Protein AF-A0A845XZY3-F1 (afdb_monomer_lite)

Foldseek 3Di:
DVVLVVVVVVDPLDEAADCDDPVPCPPDVNVVVVVSHHYAHNDPVRVVVSVVVSD

pLDDT: mean 93.68, std 3.9, range [73.75, 97.06]

Secondary structure (DSSP, 8-state):
-HHHHHHHHH-S---EEESS-GGGTTTSHHHHHHHHS-EEESSHHHHHHHHHHT-

Radius of gyration: 11.34 Å; chains: 1; bounding box: 19×27×27 Å

Sequence (55 aa):
AEVLWHIKQHTKLIAWLNPVPSERWQGSTAQFIAHLVPMYPLDPHGLNQAIAQIR

Structure (mmCIF, N/CA/C/O backbone):
data_AF-A0A845XZY3-F1
#
_entry.id   AF-A0A845XZY3-F1
#
loop_
_atom_site.group_PDB
_atom_site.id
_atom_site.type_symbol
_atom_site.label_atom_id
_atom_site.label_alt_id
_atom_site.label_comp_id
_atom_site.label_asym_id
_atom_site.label_entity_id
_atom_site.label_seq_id
_atom_site.pdbx_PDB_ins_code
_atom_site.Cartn_x
_atom_site.Cartn_y
_atom_site.Cartn_z
_atom_site.occupancy
_atom_site.B_iso_or_equiv
_atom_site.auth_seq_id
_atom_site.auth_comp_id
_atom_site.auth_asym_id
_atom_site.auth_atom_id
_atom_site.pdbx_PDB_model_num
ATOM 1 N N . ALA A 1 1 ? -2.372 -12.166 -2.409 1.00 80.38 1 ALA A N 1
ATOM 2 C CA . ALA A 1 1 ? -3.769 -11.759 -2.133 1.00 80.38 1 ALA A CA 1
ATOM 3 C C . ALA A 1 1 ? -4.288 -12.342 -0.818 1.00 80.38 1 ALA A C 1
ATOM 5 O O . ALA A 1 1 ? -4.939 -11.615 -0.085 1.00 80.38 1 ALA A O 1
ATOM 6 N N . GLU A 1 2 ? -3.965 -13.598 -0.489 1.00 93.62 2 GLU A N 1
ATOM 7 C CA . GLU A 1 2 ? -4.395 -14.281 0.746 1.00 93.62 2 GLU A CA 1
ATOM 8 C C . GLU A 1 2 ? -4.171 -13.471 2.035 1.00 93.62 2 GLU A C 1
ATOM 10 O O . GLU A 1 2 ? -5.102 -13.284 2.807 1.00 93.62 2 GLU A O 1
ATOM 15 N N . VAL A 1 3 ? -2.982 -12.889 2.23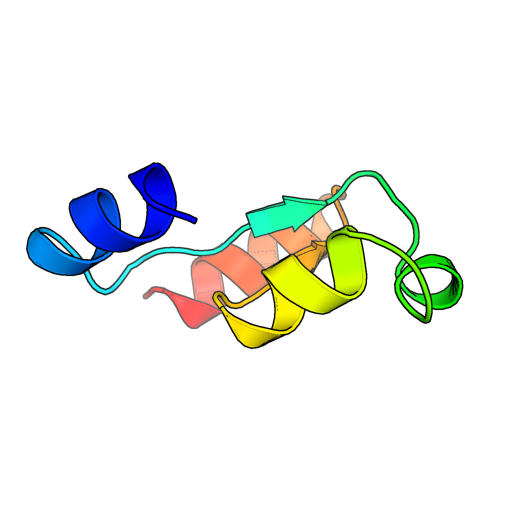0 1.00 94.25 3 VAL A N 1
ATOM 16 C CA . VAL A 1 3 ? -2.698 -12.044 3.407 1.00 94.25 3 VAL A CA 1
ATOM 17 C C . VAL A 1 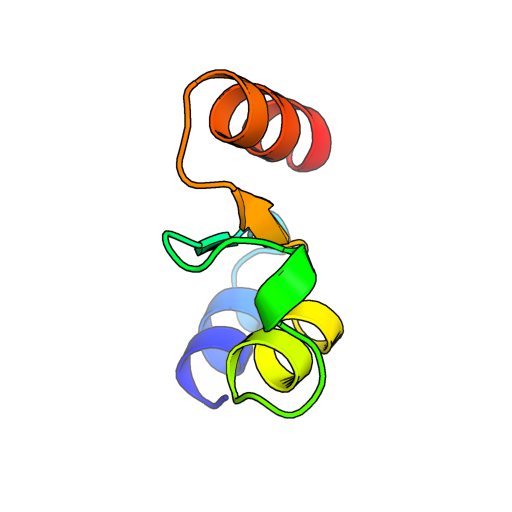3 ? -3.663 -10.857 3.509 1.00 94.25 3 VAL A C 1
ATOM 19 O O . VAL A 1 3 ? -4.228 -10.609 4.570 1.00 94.25 3 VAL A O 1
ATOM 22 N N . LEU A 1 4 ? -3.905 -10.148 2.400 1.00 94.12 4 LEU A N 1
ATOM 23 C CA . LEU A 1 4 ? -4.863 -9.037 2.371 1.00 94.12 4 LEU A CA 1
ATOM 24 C C . LEU A 1 4 ? -6.290 -9.520 2.643 1.00 94.12 4 LEU A C 1
ATOM 26 O O . LEU A 1 4 ? -7.063 -8.803 3.271 1.00 94.12 4 LEU A O 1
ATOM 30 N N . TRP A 1 5 ? -6.639 -10.725 2.187 1.00 94.69 5 TRP A N 1
ATOM 31 C CA . TRP A 1 5 ? -7.938 -11.327 2.466 1.00 94.69 5 TRP A CA 1
ATOM 32 C C . TRP A 1 5 ? -8.115 -11.619 3.959 1.00 94.69 5 TRP A C 1
ATOM 34 O O . TRP A 1 5 ? -9.128 -11.202 4.520 1.00 94.69 5 TRP A O 1
ATOM 44 N N . HIS A 1 6 ? -7.119 -12.235 4.607 1.00 96.75 6 HIS A N 1
ATOM 45 C CA . HIS A 1 6 ? -7.130 -12.490 6.049 1.00 96.75 6 HIS A CA 1
ATOM 46 C C . HIS A 1 6 ? -7.216 -11.194 6.860 1.00 96.75 6 HIS A C 1
ATOM 48 O O . HIS A 1 6 ? -8.083 -11.080 7.723 1.00 96.75 6 HIS A O 1
ATOM 54 N N . ILE A 1 7 ? -6.398 -10.178 6.556 1.00 95.56 7 ILE A N 1
ATOM 55 C CA . ILE A 1 7 ? -6.444 -8.898 7.288 1.00 95.56 7 ILE A CA 1
ATOM 56 C C . ILE A 1 7 ? -7.833 -8.256 7.172 1.00 95.56 7 ILE A C 1
ATOM 58 O O . ILE A 1 7 ? -8.390 -7.803 8.173 1.00 95.56 7 ILE A O 1
ATOM 62 N N . LYS A 1 8 ? -8.435 -8.293 5.976 1.00 93.75 8 LYS A N 1
ATOM 63 C CA . LYS A 1 8 ? -9.784 -7.764 5.736 1.00 93.75 8 LYS A CA 1
ATOM 64 C C . LYS A 1 8 ? -10.895 -8.482 6.505 1.00 93.75 8 LYS A C 1
ATOM 66 O O . LYS A 1 8 ? -11.954 -7.884 6.681 1.00 93.75 8 LYS A O 1
ATOM 71 N N . GLN A 1 9 ? -10.676 -9.715 6.973 1.00 96.50 9 GLN A N 1
ATOM 72 C CA . GLN A 1 9 ? -11.636 -10.396 7.855 1.00 96.50 9 GLN A CA 1
ATOM 73 C C . GLN A 1 9 ? -11.651 -9.797 9.266 1.00 96.50 9 GLN A C 1
ATOM 75 O O . GLN A 1 9 ? -12.660 -9.891 9.960 1.00 96.50 9 GLN A O 1
ATOM 80 N N . HIS A 1 10 ? -10.553 -9.166 9.689 1.00 96.69 10 HIS A N 1
ATOM 81 C CA . HIS A 1 10 ? -10.398 -8.633 11.043 1.00 96.69 10 HIS A CA 1
ATOM 82 C C . HIS A 1 10 ? -10.507 -7.110 11.110 1.00 96.69 10 HIS A C 1
ATOM 84 O O . HIS A 1 10 ? -10.857 -6.568 12.156 1.00 96.69 10 HIS A O 1
ATOM 90 N N . THR A 1 11 ? -10.225 -6.401 10.015 1.00 94.31 11 THR A N 1
ATOM 91 C CA . THR A 1 11 ? -10.352 -4.943 9.965 1.00 94.31 11 THR A CA 1
ATOM 92 C C . THR A 1 11 ? -10.554 -4.424 8.544 1.00 94.31 11 THR A C 1
ATOM 94 O O . THR A 1 11 ? -9.986 -4.937 7.582 1.00 94.31 11 THR A O 1
ATOM 97 N N . LYS A 1 12 ? -11.339 -3.350 8.411 1.00 89.56 12 LYS A N 1
ATOM 98 C CA . LYS A 1 12 ? -11.435 -2.563 7.169 1.00 89.56 12 LYS A CA 1
ATOM 99 C C . LYS A 1 12 ? -10.399 -1.434 7.113 1.00 89.56 12 LYS A C 1
ATOM 101 O O . LYS A 1 12 ? -10.245 -0.812 6.067 1.00 89.56 12 LYS A O 1
ATOM 106 N N . LEU A 1 13 ? -9.696 -1.180 8.220 1.00 94.31 13 LEU A N 1
ATOM 107 C CA . LEU A 1 13 ? -8.723 -0.099 8.373 1.00 94.31 13 LEU A CA 1
ATOM 108 C C . LEU A 1 13 ? -7.363 -0.547 7.834 1.00 94.31 13 LEU A C 1
ATOM 110 O O . LEU A 1 13 ? -6.442 -0.861 8.585 1.00 94.31 13 LEU A O 1
ATOM 114 N N . ILE A 1 14 ? -7.268 -0.648 6.512 1.00 94.62 14 ILE A N 1
ATOM 115 C CA . ILE A 1 14 ? -6.050 -1.058 5.819 1.00 94.62 14 ILE A CA 1
ATOM 116 C C . ILE A 1 14 ? -5.776 -0.120 4.649 1.00 94.62 14 ILE A C 1
ATOM 118 O O . ILE A 1 14 ? -6.648 0.149 3.825 1.00 94.62 14 ILE A O 1
ATOM 122 N N . ALA A 1 15 ? -4.533 0.337 4.568 1.00 95.62 15 ALA A N 1
ATOM 123 C CA . ALA A 1 15 ? -3.981 1.051 3.431 1.00 95.62 15 ALA A CA 1
ATOM 124 C C . ALA A 1 15 ? -2.555 0.547 3.179 1.00 95.62 15 ALA A C 1
ATOM 126 O O . ALA A 1 15 ? -1.896 0.036 4.088 1.00 95.62 15 ALA A O 1
ATOM 127 N N . TRP A 1 16 ? -2.085 0.673 1.943 1.00 95.56 16 TRP A N 1
ATOM 128 C CA . TRP A 1 16 ? -0.763 0.225 1.519 1.00 95.56 16 TRP A CA 1
ATOM 129 C C . TRP A 1 16 ? 0.094 1.422 1.103 1.00 95.56 16 TRP A C 1
ATOM 131 O O . TRP A 1 16 ? -0.300 2.187 0.227 1.00 95.56 16 TRP A O 1
ATOM 141 N N . LEU A 1 17 ? 1.288 1.570 1.682 1.00 96.25 17 LEU A N 1
ATOM 142 C CA . LEU A 1 17 ? 2.281 2.536 1.204 1.00 96.25 17 LEU A CA 1
ATOM 143 C C . LEU A 1 17 ? 3.238 1.849 0.236 1.00 96.25 17 LEU A C 1
ATOM 145 O O . LEU A 1 17 ? 3.870 0.849 0.577 1.00 96.25 17 LEU A O 1
ATOM 149 N N . ASN A 1 18 ? 3.311 2.357 -0.989 1.00 96.25 18 ASN A N 1
ATOM 150 C CA . ASN A 1 18 ? 4.045 1.726 -2.073 1.00 96.25 18 ASN A CA 1
ATOM 151 C C . ASN A 1 18 ? 5.283 2.557 -2.460 1.00 96.25 18 ASN A C 1
ATOM 153 O O . ASN A 1 18 ? 5.126 3.709 -2.864 1.00 96.25 18 ASN A O 1
ATOM 157 N N . PRO A 1 19 ? 6.506 1.996 -2.382 1.00 94.44 19 PRO A N 1
ATOM 158 C CA . PRO A 1 19 ? 7.724 2.677 -2.830 1.00 94.44 19 PRO A CA 1
ATOM 159 C C . PRO A 1 19 ? 7.829 2.810 -4.354 1.00 94.44 19 PRO A C 1
ATOM 161 O O . PRO A 1 19 ? 8.653 3.577 -4.847 1.00 94.44 19 PRO A O 1
ATOM 164 N N . VAL A 1 20 ? 7.037 2.053 -5.119 1.00 93.06 20 VAL A N 1
ATOM 165 C CA . VAL A 1 20 ? 6.975 2.212 -6.573 1.00 93.06 20 VAL A CA 1
ATOM 166 C C . VAL A 1 20 ? 6.194 3.497 -6.885 1.00 93.06 20 VAL A C 1
ATOM 168 O O . VAL A 1 20 ? 5.069 3.620 -6.402 1.00 93.06 20 VAL A O 1
ATOM 171 N N . PRO A 1 21 ? 6.728 4.425 -7.703 1.00 91.62 21 PRO A N 1
ATOM 172 C CA . PRO A 1 21 ? 5.998 5.615 -8.147 1.00 91.62 21 PRO A CA 1
ATOM 173 C C . PRO A 1 21 ? 4.681 5.257 -8.845 1.00 91.62 21 PRO A C 1
ATOM 175 O O . PRO A 1 21 ? 4.618 4.252 -9.563 1.00 91.62 21 PRO A O 1
ATOM 178 N N . SER A 1 22 ? 3.633 6.054 -8.638 1.00 90.06 22 SER A N 1
ATOM 179 C CA . SER A 1 22 ? 2.276 5.752 -9.119 1.00 90.06 22 SER A CA 1
ATOM 180 C C . SER A 1 22 ? 2.173 5.678 -10.639 1.00 90.06 22 SER A C 1
ATOM 182 O O . SER A 1 22 ? 1.427 4.850 -11.168 1.00 90.06 22 SER A O 1
ATOM 184 N N . GLU A 1 23 ? 3.006 6.435 -11.348 1.00 93.81 23 GLU A N 1
ATOM 185 C CA . GLU A 1 23 ? 3.121 6.427 -12.809 1.00 93.81 23 GLU A CA 1
ATOM 186 C C . GLU A 1 23 ? 3.572 5.061 -13.342 1.00 93.81 23 GLU A C 1
ATOM 188 O O . GLU A 1 23 ? 3.307 4.710 -14.489 1.00 93.81 23 GLU A O 1
ATOM 193 N N . ARG A 1 24 ? 4.245 4.265 -12.502 1.00 94.44 24 ARG A N 1
ATOM 194 C CA . ARG A 1 24 ? 4.754 2.929 -12.841 1.00 94.44 24 ARG A CA 1
ATOM 195 C C . ARG A 1 24 ? 3.838 1.799 -12.388 1.00 94.44 24 ARG A C 1
ATOM 197 O O . ARG A 1 24 ? 4.188 0.633 -12.568 1.00 94.44 24 ARG A O 1
ATOM 204 N N . TRP A 1 25 ? 2.699 2.097 -11.764 1.00 93.69 25 TRP A N 1
ATOM 205 C CA . TRP A 1 25 ? 1.809 1.039 -11.288 1.00 93.69 25 TRP A CA 1
ATOM 206 C C . TRP A 1 25 ? 1.167 0.294 -12.448 1.00 93.69 25 TRP A C 1
ATOM 208 O O . TRP A 1 25 ? 1.095 -0.934 -12.396 1.00 93.69 25 TRP A O 1
ATOM 218 N N . GLN A 1 26 ? 0.750 1.013 -13.493 1.00 94.12 26 GLN A N 1
ATOM 219 C CA . GLN A 1 26 ? 0.104 0.435 -14.666 1.00 94.12 26 GLN A CA 1
ATOM 220 C C . GLN A 1 26 ? 0.966 -0.672 -15.295 1.00 94.12 26 GLN A C 1
ATOM 222 O O . GLN A 1 26 ? 2.150 -0.486 -15.562 1.00 94.12 26 GLN A O 1
ATOM 227 N N 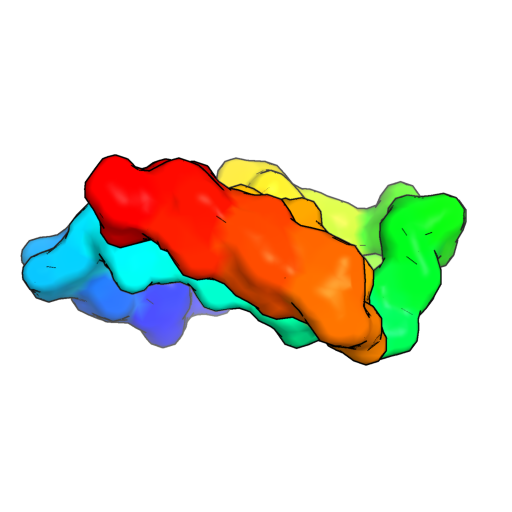. GLY A 1 27 ? 0.366 -1.841 -15.515 1.00 94.06 27 GLY A N 1
ATOM 228 C CA . GLY A 1 27 ? 1.038 -3.016 -16.073 1.00 94.06 27 GLY A CA 1
ATOM 229 C C . GLY A 1 27 ? 1.915 -3.790 -15.084 1.00 94.06 27 GLY A C 1
ATOM 230 O O . GLY A 1 27 ? 2.559 -4.755 -15.485 1.00 94.06 27 GLY A O 1
ATOM 231 N N . SER A 1 28 ? 1.946 -3.411 -13.802 1.00 94.00 28 SER A N 1
ATOM 232 C CA . SER A 1 28 ? 2.727 -4.096 -12.764 1.00 94.00 28 SER A CA 1
ATOM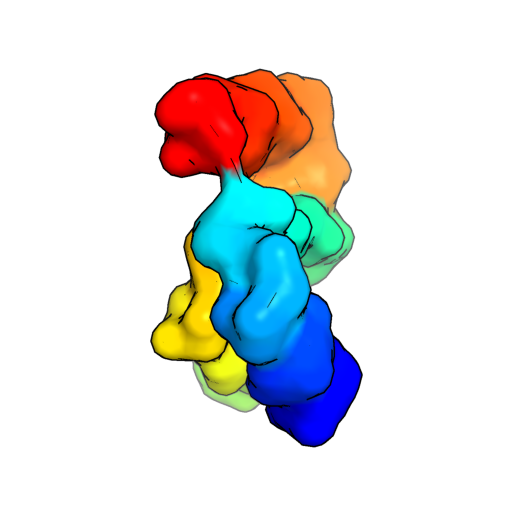 233 C C . SER A 1 28 ? 1.844 -4.756 -11.700 1.00 94.00 28 SER A C 1
ATOM 235 O O . SER A 1 28 ? 0.636 -4.530 -11.612 1.00 94.00 28 SER A O 1
ATOM 237 N N . THR A 1 29 ? 2.460 -5.539 -10.814 1.00 92.38 29 THR A N 1
ATOM 238 C CA . THR A 1 29 ? 1.773 -6.109 -9.644 1.00 92.38 29 THR A CA 1
ATOM 239 C C . THR A 1 29 ? 1.250 -5.038 -8.682 1.00 92.38 29 THR A C 1
ATOM 241 O O . THR A 1 29 ? 0.275 -5.289 -7.974 1.00 92.38 29 THR A O 1
ATOM 244 N N . ALA A 1 30 ? 1.826 -3.829 -8.689 1.00 94.44 30 ALA A N 1
ATOM 245 C CA . ALA A 1 30 ? 1.306 -2.705 -7.917 1.00 94.44 30 ALA A CA 1
ATOM 246 C C . ALA A 1 30 ? -0.104 -2.311 -8.376 1.00 94.44 30 ALA A C 1
ATOM 248 O O . ALA A 1 30 ? -0.964 -2.083 -7.530 1.00 94.44 30 ALA A O 1
ATOM 249 N N . GLN A 1 31 ? -0.384 -2.318 -9.687 1.00 94.75 31 GLN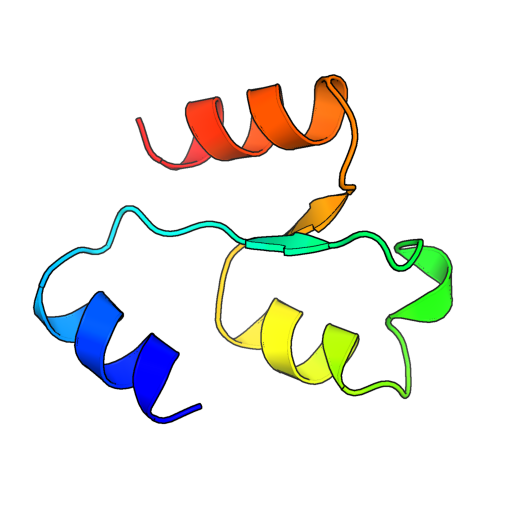 A N 1
ATOM 250 C CA . GLN A 1 31 ? -1.743 -2.086 -10.185 1.00 94.75 31 GLN A CA 1
ATOM 251 C C . GLN A 1 31 ? -2.714 -3.125 -9.624 1.00 94.75 31 GLN A C 1
ATOM 253 O O . GLN A 1 31 ? -3.806 -2.764 -9.200 1.00 94.75 31 GLN A O 1
ATOM 258 N N . PHE A 1 32 ? -2.333 -4.403 -9.567 1.00 94.38 32 PHE A N 1
ATOM 259 C CA . PHE A 1 32 ? -3.190 -5.431 -8.973 1.00 94.38 32 PHE A CA 1
ATOM 260 C C . PHE A 1 32 ? -3.489 -5.150 -7.490 1.00 94.38 32 PHE A C 1
ATOM 262 O O . PHE A 1 32 ? -4.647 -5.206 -7.083 1.00 94.38 32 PHE A O 1
ATOM 269 N N . ILE A 1 33 ? -2.481 -4.785 -6.691 1.00 94.00 33 ILE A N 1
ATOM 270 C CA . ILE A 1 33 ? -2.671 -4.446 -5.268 1.00 94.00 33 ILE A CA 1
ATOM 271 C C . ILE A 1 33 ? -3.552 -3.197 -5.102 1.00 94.00 33 ILE A C 1
ATOM 273 O O . ILE A 1 33 ? -4.425 -3.201 -4.234 1.00 94.00 33 ILE A O 1
ATOM 277 N N . ALA A 1 34 ? -3.390 -2.182 -5.958 1.00 93.31 34 ALA A N 1
ATOM 278 C CA . ALA A 1 34 ? -4.176 -0.943 -5.929 1.00 93.31 34 ALA A CA 1
ATOM 279 C C . ALA A 1 34 ? -5.691 -1.176 -6.082 1.00 93.31 34 ALA A C 1
ATOM 281 O O . ALA A 1 34 ? -6.491 -0.422 -5.538 1.00 93.31 34 ALA A O 1
ATOM 282 N N . HIS A 1 35 ? -6.096 -2.232 -6.799 1.00 93.00 35 HIS A N 1
ATOM 283 C CA . HIS A 1 35 ? -7.508 -2.623 -6.911 1.00 93.00 35 HIS A CA 1
ATOM 284 C C . HIS A 1 35 ? -8.025 -3.358 -5.668 1.00 93.00 35 HIS A C 1
ATOM 286 O O . HIS A 1 35 ? -9.234 -3.464 -5.466 1.00 93.00 35 HIS A O 1
ATOM 292 N N . LEU A 1 36 ? -7.128 -3.904 -4.844 1.00 93.94 36 LEU A N 1
ATOM 293 C CA . LEU A 1 36 ? -7.499 -4.641 -3.643 1.00 93.94 36 LEU A CA 1
ATOM 294 C C . LEU A 1 36 ? -7.572 -3.733 -2.421 1.00 93.94 36 LEU A C 1
ATOM 296 O O . LEU A 1 36 ? -8.458 -3.932 -1.596 1.00 93.94 36 LEU A O 1
ATOM 300 N N . VAL A 1 37 ? -6.662 -2.780 -2.251 1.00 94.31 37 VAL A N 1
ATOM 301 C CA . VAL A 1 37 ? -6.607 -1.914 -1.063 1.00 94.31 37 VAL A CA 1
ATOM 302 C C . VAL A 1 37 ? -6.247 -0.480 -1.448 1.00 94.31 37 VAL A C 1
ATOM 304 O O . VAL A 1 37 ? -5.505 -0.304 -2.415 1.00 94.31 37 VAL A O 1
ATOM 307 N N . PRO A 1 38 ? -6.719 0.537 -0.694 1.00 94.69 38 PRO A N 1
ATOM 308 C CA . PRO A 1 38 ? -6.251 1.908 -0.866 1.00 94.69 38 PRO A CA 1
ATOM 309 C C . PRO A 1 38 ? -4.727 1.942 -0.817 1.00 94.69 38 PRO A C 1
ATOM 311 O O . PRO A 1 38 ? -4.120 1.400 0.111 1.00 94.69 38 PRO A O 1
ATOM 314 N N . MET A 1 39 ? -4.114 2.544 -1.830 1.00 95.31 39 MET A N 1
ATOM 315 C CA . MET A 1 39 ? -2.668 2.555 -1.985 1.00 95.31 39 MET A CA 1
ATOM 316 C C . MET A 1 39 ? -2.176 3.977 -2.216 1.00 95.31 39 MET A C 1
ATOM 318 O O . MET A 1 39 ? -2.752 4.713 -3.014 1.00 95.31 39 MET A O 1
ATOM 322 N N . TYR A 1 40 ? -1.103 4.339 -1.524 1.00 95.56 40 TYR A N 1
ATOM 323 C CA . TYR A 1 40 ? -0.518 5.677 -1.534 1.00 95.56 40 TYR A CA 1
ATOM 324 C C . TYR A 1 40 ? 1.002 5.584 -1.729 1.00 95.56 40 TYR A C 1
ATOM 326 O O . TYR A 1 40 ? 1.587 4.537 -1.434 1.00 95.56 40 TYR A O 1
ATOM 334 N N . PRO A 1 41 ? 1.665 6.639 -2.224 1.00 95.38 41 PRO A N 1
ATOM 335 C CA . PRO A 1 41 ? 3.124 6.683 -2.299 1.00 95.38 41 PRO A CA 1
ATOM 336 C C . PRO A 1 41 ? 3.786 6.511 -0.924 1.00 95.38 41 PRO A C 1
ATOM 338 O O . PRO A 1 41 ? 3.249 6.947 0.095 1.00 95.38 41 PRO A O 1
ATOM 341 N N . LEU A 1 42 ? 4.967 5.888 -0.885 1.00 96.06 42 LEU A N 1
ATOM 342 C CA . LEU A 1 42 ? 5.785 5.800 0.329 1.00 96.06 42 LEU A CA 1
ATOM 343 C C . LEU A 1 42 ? 6.540 7.117 0.568 1.00 96.06 42 LEU A C 1
ATOM 345 O O . LEU A 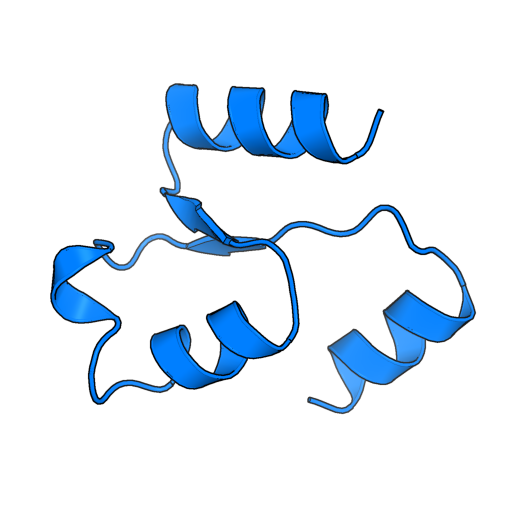1 42 ? 7.748 7.212 0.360 1.00 96.06 42 LEU A O 1
ATOM 349 N N . ASP A 1 43 ? 5.806 8.130 1.012 1.00 95.88 43 ASP A N 1
ATOM 350 C CA . ASP A 1 43 ? 6.337 9.425 1.428 1.00 95.88 43 ASP A CA 1
ATOM 351 C C . ASP A 1 43 ? 5.477 10.023 2.569 1.00 95.88 43 ASP A C 1
ATOM 353 O O . ASP A 1 43 ? 4.420 9.474 2.909 1.00 95.88 43 ASP A O 1
ATOM 357 N N . PRO A 1 44 ? 5.908 11.128 3.211 1.00 96.94 44 PRO A N 1
ATOM 358 C CA . PRO A 1 44 ? 5.145 11.738 4.299 1.00 96.94 44 PRO A CA 1
ATOM 359 C C . PRO A 1 44 ? 3.731 12.189 3.905 1.00 96.94 44 PRO A C 1
ATOM 361 O O . PRO A 1 44 ? 2.827 12.173 4.742 1.00 96.94 44 PRO A O 1
ATOM 364 N N . HIS A 1 45 ? 3.513 12.589 2.650 1.00 96.06 45 HIS A N 1
ATOM 365 C CA . HIS A 1 45 ? 2.196 12.992 2.168 1.00 96.06 45 HIS A CA 1
ATOM 366 C C . HIS A 1 45 ? 1.275 11.776 2.015 1.00 96.06 45 HIS A C 1
ATOM 368 O O . HIS A 1 45 ? 0.166 11.779 2.554 1.00 96.06 45 HIS A O 1
ATOM 374 N N . GLY A 1 46 ? 1.755 10.710 1.373 1.00 95.88 46 GLY A N 1
ATOM 375 C CA . GLY A 1 46 ? 1.031 9.453 1.213 1.00 95.88 46 GLY A CA 1
ATOM 376 C C . GLY A 1 46 ? 0.693 8.791 2.549 1.00 95.88 46 GLY A C 1
ATOM 377 O O . GLY A 1 46 ? -0.422 8.299 2.721 1.00 95.88 46 GLY A O 1
ATOM 378 N N . LEU A 1 47 ? 1.590 8.857 3.540 1.00 95.88 47 LEU A N 1
ATOM 379 C CA . LEU A 1 47 ? 1.300 8.391 4.901 1.00 95.88 47 LEU A CA 1
ATOM 380 C C . LEU A 1 47 ? 0.144 9.174 5.542 1.00 95.88 47 LEU A C 1
ATOM 382 O O . LEU A 1 47 ? -0.771 8.572 6.106 1.00 95.88 47 LEU A O 1
ATOM 386 N N . ASN A 1 48 ? 0.157 10.504 5.439 1.00 97.06 48 ASN A N 1
ATOM 387 C CA . ASN A 1 48 ? -0.923 11.334 5.974 1.00 97.06 48 ASN A CA 1
ATOM 388 C C . ASN A 1 48 ? -2.264 11.036 5.289 1.00 97.06 48 ASN A C 1
ATOM 390 O O . ASN A 1 48 ? -3.286 10.947 5.970 1.00 97.06 48 ASN A O 1
ATOM 394 N N . GLN A 1 49 ? -2.265 10.826 3.968 1.00 95.81 49 GLN A N 1
ATOM 395 C CA . GLN A 1 49 ? -3.465 10.421 3.230 1.00 95.81 49 GLN A CA 1
ATOM 396 C C . GLN A 1 49 ? -3.975 9.044 3.671 1.00 95.81 49 GLN A C 1
ATOM 398 O O . GLN A 1 49 ? -5.171 8.890 3.917 1.00 95.81 49 GLN A O 1
ATOM 403 N N . ALA A 1 50 ? -3.078 8.069 3.842 1.00 95.31 50 ALA A N 1
ATOM 404 C CA . ALA A 1 50 ? -3.431 6.740 4.328 1.00 95.31 50 ALA A CA 1
ATOM 405 C C . ALA A 1 50 ? -4.091 6.802 5.713 1.00 95.31 50 ALA A C 1
ATOM 407 O O . ALA A 1 50 ? -5.144 6.202 5.912 1.00 95.31 50 ALA A O 1
ATOM 408 N N . ILE A 1 51 ? -3.519 7.575 6.644 1.00 94.81 51 ILE A N 1
ATOM 409 C CA . ILE A 1 51 ? -4.083 7.783 7.986 1.00 94.81 51 ILE A CA 1
ATOM 410 C C . ILE A 1 51 ? -5.448 8.475 7.909 1.00 94.81 51 ILE A C 1
ATOM 412 O O . ILE A 1 51 ? -6.365 8.074 8.618 1.00 94.81 51 ILE A O 1
ATOM 416 N N . ALA A 1 52 ? -5.594 9.507 7.075 1.00 93.50 52 ALA A N 1
ATOM 417 C CA . ALA A 1 52 ? -6.857 10.228 6.929 1.00 93.50 52 ALA A CA 1
ATOM 418 C C . ALA A 1 52 ? -7.979 9.340 6.364 1.00 93.50 52 ALA A C 1
ATOM 420 O O . ALA A 1 52 ? -9.127 9.488 6.768 1.00 93.50 52 ALA A O 1
ATOM 421 N N . GLN A 1 53 ? -7.647 8.407 5.468 1.00 89.44 53 GLN A N 1
ATOM 422 C CA . GLN A 1 53 ? -8.607 7.500 4.835 1.00 89.44 53 GLN A CA 1
ATOM 423 C C . GLN A 1 53 ? -9.112 6.386 5.765 1.00 89.44 53 GLN A C 1
ATOM 425 O O . GLN A 1 53 ? -10.222 5.892 5.572 1.00 89.44 53 GLN A O 1
ATOM 430 N N . ILE A 1 54 ? -8.288 5.950 6.722 1.00 84.50 54 ILE A N 1
ATOM 431 C CA . ILE A 1 54 ? -8.605 4.839 7.638 1.00 84.50 54 ILE A CA 1
ATOM 432 C C . ILE A 1 54 ? -9.048 5.312 9.033 1.00 84.50 54 ILE A C 1
ATOM 434 O O . ILE A 1 54 ? -9.126 4.493 9.949 1.00 84.50 54 ILE A O 1
ATOM 438 N N . ARG A 1 55 ? -9.279 6.617 9.211 1.00 73.75 55 ARG A N 1
ATOM 439 C CA . ARG A 1 55 ? -9.858 7.197 10.431 1.00 73.75 55 ARG A CA 1
ATOM 440 C C . ARG A 1 55 ? -11.372 7.045 10.482 1.00 73.75 55 ARG A C 1
ATOM 442 O O . ARG A 1 55 ? -12.007 7.015 9.406 1.00 73.75 55 ARG A O 1
#